Protein AF-A0A060ZCJ1-F1 (afdb_monomer)

Organism: Oncorhynchus mykiss (NCBI:txid8022)

Sequence (150 aa):
MNLTAADTVIFIDSDFNPQNDLQAAARCHRIGQTRAVKVIRLLGRDTVEEIVYSRASSKLSLTNTVIEEGRFSLLNHTHSAAAGLQLSEILKFGVDKLLSSEESSIQAVNMGLILGQSRDGEWLTDEAPTQTKDLPTEEEEEGESEGQSE

InterPro domains:
  IPR001650 Helicase, C-terminal domain-like [PF00271] (1-32)
  IPR027417 P-loop containing nucleoside triphosphate hydrolase [G3DSA:3.40.50.300] (1-142)
  IPR027417 P-loop containing nucleoside triphosphate hydrolase [SSF52540] (2-73)
  IPR031053 Chromodomain-helicase-DNA-binding protein 1-like [PTHR47157] (1-145)
  IPR049730 SNF2/RAD5-like, C-terminal helicase domain [cd18793] (2-43)

Mean predicted aligned error: 12.96 Å

Foldseek 3Di:
DADCVDQEAEAAAAALALVVVVVVQCSNVDPPRDAHHHYHYDDDPQALRVVSVVNNVVVVVVVVVCVVVVPCVVVVCVVVVVVPDDVVVSVPTSPVVVVPDDDDDPDPDDVCVVRPDDDPNGHDDPDDPPPPPDDDDDDDDDDDDDDDDD

Solvent-accessible surface area (backbone atoms only — not comparable to full-atom values): 9691 Å² total; per-residue (Å²): 128,81,41,42,89,48,39,71,44,78,37,74,71,73,56,75,51,45,64,59,55,53,58,56,49,43,26,28,63,37,97,83,40,87,65,78,68,47,80,46,72,56,72,56,82,69,36,54,52,51,57,36,42,53,50,12,51,51,52,48,52,49,53,49,51,29,64,76,68,67,46,62,75,61,59,70,51,46,69,53,61,74,68,66,64,58,68,68,60,56,66,52,45,34,45,71,55,60,75,68,54,83,74,94,75,86,70,94,69,70,58,53,80,74,77,47,60,66,57,97,92,41,74,63,70,94,64,76,81,78,75,78,76,77,77,81,76,84,77,83,79,88,77,90,78,83,89,82,93,133

pLDDT: mean 76.59, std 19.44, range [35.38, 96.5]

Radius of gyration: 24.35 Å; Cα contacts (8 Å, |Δi|>4): 112; chains: 1; bounding box: 82×50×54 Å

Structure (mmCIF, N/CA/C/O backbone):
data_AF-A0A060ZCJ1-F1
#
_entry.id   AF-A0A060ZCJ1-F1
#
loop_
_atom_site.group_PDB
_atom_site.id
_atom_site.type_symbol
_atom_site.label_atom_id
_atom_site.label_alt_id
_atom_site.label_comp_id
_atom_site.label_asym_id
_atom_site.label_entity_id
_atom_site.label_seq_id
_atom_site.pdbx_PDB_ins_code
_atom_site.Cartn_x
_atom_site.Cartn_y
_atom_site.Cartn_z
_atom_site.occupancy
_atom_site.B_iso_or_equiv
_atom_site.auth_seq_id
_atom_site.auth_comp_id
_atom_site.auth_asym_id
_atom_site.auth_atom_id
_atom_site.pdbx_PDB_model_num
ATOM 1 N N . MET A 1 1 ? 14.498 -11.288 -5.906 1.00 79.69 1 MET A N 1
ATOM 2 C CA . MET A 1 1 ? 13.541 -11.983 -6.794 1.00 79.69 1 MET A CA 1
ATOM 3 C C . MET A 1 1 ? 12.892 -10.947 -7.699 1.00 79.69 1 MET A C 1
ATOM 5 O O . MET A 1 1 ? 12.557 -9.887 -7.183 1.00 79.69 1 MET A O 1
ATOM 9 N N . ASN A 1 2 ? 12.755 -11.235 -8.997 1.00 89.19 2 ASN A N 1
ATOM 10 C CA . ASN A 1 2 ? 12.163 -10.338 -9.998 1.00 89.19 2 ASN A CA 1
ATOM 11 C C . ASN A 1 2 ? 10.830 -10.921 -10.472 1.00 89.19 2 ASN A C 1
ATOM 13 O O . ASN A 1 2 ? 10.776 -12.103 -10.800 1.00 89.19 2 ASN A O 1
ATOM 17 N N . LEU A 1 3 ? 9.785 -10.098 -10.500 1.00 92.94 3 LEU A N 1
ATOM 18 C CA . LEU A 1 3 ? 8.419 -10.474 -10.870 1.00 92.94 3 LEU A CA 1
ATOM 19 C C . LEU A 1 3 ? 7.888 -9.558 -11.987 1.00 92.94 3 LEU A C 1
ATOM 21 O O . LEU A 1 3 ? 6.722 -9.182 -11.993 1.00 92.94 3 LEU A O 1
ATOM 25 N N . THR A 1 4 ? 8.742 -9.196 -12.947 1.00 91.44 4 THR A N 1
ATOM 26 C CA . THR A 1 4 ? 8.419 -8.259 -14.043 1.00 91.44 4 THR A CA 1
ATOM 27 C C . THR A 1 4 ? 7.360 -8.784 -15.017 1.00 91.44 4 THR A C 1
ATOM 29 O O . THR A 1 4 ? 6.857 -8.027 -15.836 1.00 91.44 4 THR A O 1
ATOM 32 N N . ALA A 1 5 ? 6.972 -10.059 -14.929 1.00 91.38 5 ALA A N 1
ATOM 33 C CA . ALA A 1 5 ? 5.825 -10.579 -15.671 1.00 91.38 5 ALA A CA 1
ATOM 34 C C . ALA A 1 5 ? 4.487 -10.027 -15.145 1.00 91.38 5 ALA A C 1
ATOM 36 O O . ALA A 1 5 ? 3.536 -9.926 -15.914 1.00 91.38 5 ALA A O 1
ATOM 37 N N . ALA A 1 6 ? 4.404 -9.656 -13.862 1.00 92.38 6 ALA A N 1
ATOM 38 C CA . ALA A 1 6 ? 3.194 -9.130 -13.240 1.00 92.38 6 ALA A CA 1
ATOM 39 C C . ALA A 1 6 ? 3.164 -7.597 -13.284 1.00 92.38 6 ALA A C 1
ATOM 41 O O . ALA A 1 6 ? 4.138 -6.932 -12.942 1.00 92.38 6 ALA A O 1
ATOM 42 N N . ASP A 1 7 ? 2.017 -7.047 -13.659 1.00 92.25 7 ASP A N 1
ATOM 43 C CA . ASP A 1 7 ? 1.738 -5.614 -13.784 1.00 92.25 7 ASP A CA 1
ATOM 44 C C . ASP A 1 7 ? 0.776 -5.103 -12.700 1.00 92.25 7 ASP A C 1
ATOM 46 O O . ASP A 1 7 ? 0.507 -3.914 -12.619 1.00 92.25 7 ASP A O 1
ATOM 50 N N . THR A 1 8 ? 0.259 -5.976 -11.836 1.00 93.12 8 THR A N 1
ATOM 51 C CA . THR A 1 8 ? -0.625 -5.580 -10.732 1.00 93.12 8 THR A CA 1
ATOM 52 C C . THR A 1 8 ? -0.082 -6.100 -9.408 1.00 93.12 8 THR A C 1
ATOM 54 O O . THR A 1 8 ? 0.236 -7.282 -9.284 1.00 93.12 8 THR A O 1
ATOM 57 N N . VAL A 1 9 ? 0.016 -5.222 -8.412 1.00 95.31 9 VAL A N 1
ATOM 58 C CA . VAL A 1 9 ? 0.404 -5.550 -7.034 1.00 95.31 9 VAL A CA 1
ATOM 59 C C . VAL A 1 9 ? -0.774 -5.237 -6.124 1.00 95.31 9 VAL A C 1
ATOM 61 O O . VAL A 1 9 ? -1.301 -4.129 -6.174 1.00 95.31 9 VAL A O 1
ATOM 64 N N . ILE A 1 10 ? -1.183 -6.198 -5.295 1.00 96.25 10 ILE A N 1
ATOM 65 C CA . ILE A 1 10 ? -2.285 -6.030 -4.344 1.00 96.25 10 ILE A CA 1
ATOM 66 C C . ILE A 1 10 ? -1.740 -6.230 -2.931 1.00 96.25 10 ILE A C 1
ATOM 68 O O . ILE A 1 10 ? -1.333 -7.334 -2.576 1.00 96.25 10 ILE A O 1
ATOM 72 N N . PHE A 1 11 ? -1.738 -5.163 -2.137 1.00 96.50 11 PHE A N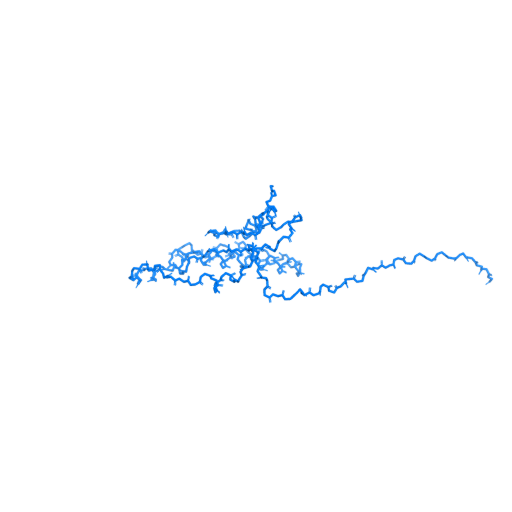 1
ATOM 73 C CA . PHE A 1 11 ? -1.492 -5.224 -0.699 1.00 96.50 11 PHE A CA 1
ATOM 74 C C . PHE A 1 11 ? -2.812 -5.495 0.015 1.00 96.50 11 PHE A C 1
ATOM 76 O O . PHE A 1 11 ? -3.769 -4.737 -0.154 1.00 96.50 11 PHE A O 1
ATOM 83 N N . ILE A 1 12 ? -2.865 -6.591 0.770 1.00 95.69 12 ILE A N 1
ATOM 84 C CA . ILE A 1 12 ? -4.051 -6.969 1.549 1.00 95.69 12 ILE A CA 1
ATOM 85 C C . ILE A 1 12 ? -4.023 -6.288 2.916 1.00 95.69 12 ILE A C 1
ATOM 87 O O . ILE A 1 12 ? -5.053 -5.821 3.381 1.00 95.69 12 ILE A O 1
ATOM 91 N N . ASP A 1 13 ? -2.846 -6.202 3.519 1.00 92.50 13 ASP A N 1
ATOM 92 C CA . ASP A 1 13 ? -2.572 -5.565 4.795 1.00 92.50 13 ASP A CA 1
ATOM 93 C C . ASP A 1 13 ? -1.545 -4.434 4.634 1.00 92.50 13 ASP A C 1
ATOM 95 O O . ASP A 1 13 ? -0.905 -4.267 3.591 1.00 92.50 13 ASP A O 1
ATOM 99 N N . SER A 1 14 ? -1.424 -3.595 5.663 1.00 88.81 14 SER A N 1
ATOM 100 C CA . SER A 1 14 ? -0.467 -2.485 5.680 1.00 88.81 14 SER A CA 1
ATOM 101 C C . SER A 1 14 ? 0.586 -2.682 6.759 1.00 88.81 14 SER A C 1
ATOM 103 O O . SER A 1 14 ? 0.251 -2.897 7.923 1.00 88.81 14 SER A O 1
ATOM 105 N N . ASP A 1 15 ? 1.858 -2.555 6.380 1.00 90.69 15 ASP A N 1
ATOM 106 C CA . ASP A 1 15 ? 2.983 -2.618 7.310 1.00 90.69 15 ASP A CA 1
ATOM 107 C C . ASP A 1 15 ? 3.200 -1.254 7.998 1.00 90.69 15 ASP A C 1
ATOM 109 O O . ASP A 1 15 ? 3.018 -0.182 7.414 1.00 90.69 15 ASP A O 1
ATOM 113 N N . PHE A 1 16 ? 3.636 -1.270 9.260 1.00 87.25 16 PHE A N 1
ATOM 114 C CA . PHE A 1 16 ? 4.053 -0.064 9.981 1.00 87.25 16 PHE A CA 1
ATOM 115 C C . PHE A 1 16 ? 5.312 0.587 9.393 1.00 87.25 16 PHE A C 1
ATOM 117 O O . PHE A 1 16 ? 5.581 1.765 9.680 1.00 87.25 16 PHE A O 1
ATOM 124 N N . ASN A 1 17 ? 6.116 -0.180 8.656 1.00 89.62 17 ASN A N 1
ATOM 125 C CA . ASN A 1 17 ? 7.276 0.281 7.918 1.00 89.62 17 ASN A CA 1
ATOM 126 C C . ASN A 1 17 ? 6.938 0.423 6.420 1.00 89.62 17 ASN A C 1
ATOM 128 O O . ASN A 1 17 ? 6.953 -0.578 5.700 1.00 89.62 17 ASN A O 1
ATOM 132 N N . PRO A 1 18 ? 6.733 1.650 5.903 1.00 92.31 18 PRO A N 1
ATOM 133 C CA . PRO A 1 18 ? 6.366 1.863 4.497 1.00 92.31 18 PRO A CA 1
ATOM 134 C C . PRO A 1 18 ? 7.427 1.354 3.508 1.00 92.31 18 PRO A C 1
ATOM 136 O O . PRO A 1 18 ? 7.115 1.046 2.358 1.00 92.31 18 PRO A O 1
ATOM 139 N N . GLN A 1 19 ? 8.686 1.233 3.944 1.00 92.94 19 GLN A N 1
ATOM 140 C CA . GLN A 1 19 ? 9.771 0.759 3.091 1.00 92.94 19 GLN A CA 1
ATOM 141 C C . GLN A 1 19 ? 9.617 -0.720 2.718 1.00 92.94 19 GLN A C 1
ATOM 143 O O . GLN A 1 19 ? 10.065 -1.118 1.642 1.00 92.94 19 GLN A O 1
ATOM 148 N N . ASN A 1 20 ? 8.975 -1.528 3.569 1.00 94.81 20 ASN A N 1
ATOM 149 C CA . ASN A 1 20 ? 8.703 -2.934 3.268 1.00 94.81 20 ASN A CA 1
ATOM 150 C C . ASN A 1 20 ? 7.766 -3.049 2.058 1.00 94.81 20 ASN A C 1
ATOM 152 O O . ASN A 1 20 ? 8.067 -3.776 1.108 1.00 94.81 20 ASN A O 1
ATOM 156 N N . ASP A 1 21 ? 6.703 -2.248 2.040 1.00 95.31 21 ASP A N 1
ATOM 157 C CA . ASP A 1 21 ? 5.734 -2.220 0.946 1.00 95.31 21 ASP A CA 1
ATOM 158 C C . ASP A 1 21 ? 6.354 -1.661 -0.341 1.00 95.31 21 ASP A C 1
ATOM 160 O O . ASP A 1 21 ? 6.176 -2.231 -1.419 1.00 95.31 21 ASP A O 1
ATOM 164 N N . LEU A 1 22 ? 7.170 -0.605 -0.246 1.00 93.81 22 LEU A N 1
ATOM 165 C CA . LEU A 1 22 ? 7.889 -0.066 -1.406 1.00 93.81 22 LEU A CA 1
ATOM 166 C C . LEU A 1 22 ? 8.840 -1.111 -2.017 1.00 93.81 22 LEU A C 1
ATOM 168 O O . LEU A 1 22 ? 8.896 -1.287 -3.235 1.00 93.81 22 LEU A O 1
ATOM 172 N N . GLN A 1 23 ? 9.555 -1.855 -1.170 1.00 94.56 23 GLN A N 1
ATOM 173 C CA . GLN A 1 23 ? 10.447 -2.939 -1.588 1.00 94.56 23 GLN A CA 1
ATOM 174 C C . GLN A 1 23 ? 9.702 -4.119 -2.217 1.00 94.56 23 GLN A C 1
ATOM 176 O O . GLN A 1 23 ? 10.248 -4.774 -3.115 1.00 94.56 23 GLN A O 1
ATOM 181 N N . ALA A 1 24 ? 8.485 -4.404 -1.751 1.00 94.50 24 ALA A N 1
ATOM 182 C CA . ALA A 1 24 ? 7.616 -5.426 -2.315 1.00 94.50 24 ALA A CA 1
ATOM 183 C C . ALA A 1 24 ? 7.091 -5.008 -3.699 1.00 94.50 24 ALA A C 1
ATOM 185 O O . ALA A 1 24 ? 7.229 -5.771 -4.657 1.00 94.50 24 ALA A O 1
ATOM 186 N N . ALA A 1 25 ? 6.600 -3.774 -3.848 1.00 95.00 25 ALA A N 1
ATOM 187 C CA . ALA A 1 25 ? 6.152 -3.243 -5.138 1.00 95.00 25 ALA A CA 1
ATOM 188 C C . ALA A 1 25 ? 7.293 -3.199 -6.173 1.00 95.00 25 ALA A C 1
ATOM 190 O O . ALA A 1 25 ? 7.103 -3.574 -7.333 1.00 95.00 25 ALA A O 1
ATOM 191 N N . ALA A 1 26 ? 8.513 -2.860 -5.741 1.00 94.88 26 ALA A N 1
ATOM 192 C CA . ALA A 1 26 ? 9.716 -2.842 -6.578 1.00 94.88 26 ALA A CA 1
ATOM 193 C C . ALA A 1 26 ? 10.156 -4.226 -7.103 1.00 94.88 26 ALA A C 1
ATOM 195 O O . ALA A 1 26 ? 11.117 -4.325 -7.868 1.00 94.88 26 ALA A O 1
ATOM 196 N N . ARG A 1 27 ? 9.496 -5.325 -6.705 1.00 95.25 27 ARG A N 1
ATOM 197 C CA . ARG A 1 27 ? 9.705 -6.646 -7.328 1.00 95.25 27 ARG A CA 1
ATOM 198 C C . ARG A 1 27 ? 9.056 -6.731 -8.706 1.00 95.25 27 ARG A C 1
ATOM 200 O O . ARG A 1 27 ? 9.613 -7.406 -9.572 1.00 95.25 27 ARG A O 1
ATOM 207 N N . CYS A 1 28 ? 7.936 -6.035 -8.895 1.00 94.50 28 CYS A N 1
ATOM 208 C CA . CYS A 1 28 ? 7.216 -5.926 -10.164 1.00 94.50 28 CYS A CA 1
ATOM 209 C C . CYS A 1 28 ? 7.578 -4.624 -10.896 1.00 94.50 28 CYS A C 1
ATOM 211 O O . CYS A 1 28 ? 7.867 -4.650 -12.089 1.00 94.50 28 CYS A O 1
ATOM 213 N N . HIS A 1 29 ? 7.633 -3.499 -10.173 1.00 93.56 29 HIS A N 1
ATOM 214 C CA . HIS A 1 29 ? 8.057 -2.193 -10.686 1.00 93.56 29 HIS A CA 1
ATOM 215 C C . HIS A 1 29 ? 9.588 -2.095 -10.703 1.00 93.56 29 HIS A C 1
ATOM 217 O O . HIS A 1 29 ? 10.218 -1.488 -9.832 1.00 93.56 29 HIS A O 1
ATOM 223 N N . ARG A 1 30 ? 10.205 -2.769 -11.674 1.00 93.31 30 ARG A N 1
ATOM 224 C CA . ARG A 1 30 ? 11.660 -2.837 -11.833 1.00 93.31 30 ARG A CA 1
ATOM 225 C C . ARG A 1 30 ? 12.053 -2.735 -13.301 1.00 93.31 30 ARG A C 1
ATOM 227 O O 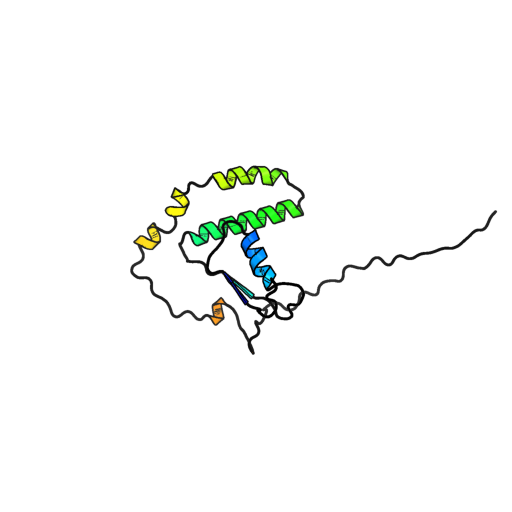. ARG A 1 30 ? 11.263 -3.075 -14.176 1.00 93.31 30 ARG A O 1
ATOM 234 N N . ILE A 1 31 ? 13.303 -2.340 -13.554 1.00 92.44 31 ILE A N 1
ATOM 235 C CA . ILE A 1 31 ? 13.938 -2.413 -14.878 1.00 92.44 31 ILE A CA 1
ATOM 236 C C . ILE A 1 31 ? 13.687 -3.802 -15.486 1.00 92.44 31 ILE A C 1
ATOM 238 O O . ILE A 1 31 ? 13.985 -4.820 -14.856 1.00 92.44 31 ILE A O 1
ATOM 242 N N . GLY A 1 32 ? 13.123 -3.819 -16.695 1.00 91.12 32 GLY A N 1
ATOM 243 C CA . GLY A 1 32 ? 12.668 -5.028 -17.389 1.00 91.12 32 GLY A CA 1
AT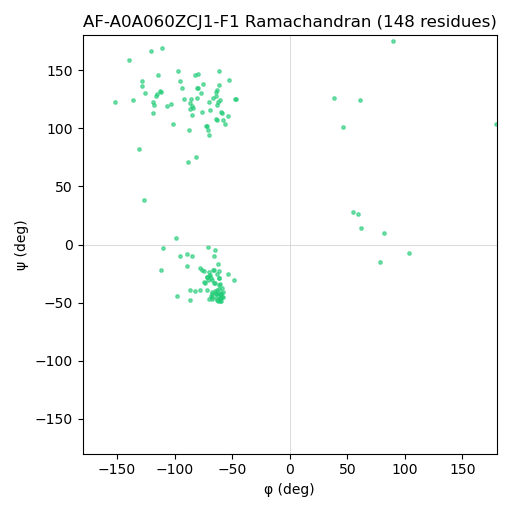OM 244 C C . GLY A 1 32 ? 11.150 -5.242 -17.370 1.00 91.12 32 GLY A C 1
ATOM 245 O O . GLY A 1 32 ? 10.673 -6.148 -18.045 1.00 91.12 32 GLY A O 1
ATOM 246 N N . GLN A 1 33 ? 10.389 -4.429 -16.634 1.00 92.00 33 GLN A N 1
ATOM 247 C CA . GLN A 1 33 ? 8.937 -4.320 -16.786 1.00 92.00 33 GLN A CA 1
ATOM 248 C C . GLN A 1 33 ? 8.597 -3.399 -17.966 1.00 92.00 33 GLN A C 1
ATOM 250 O O . GLN A 1 33 ? 9.175 -2.323 -18.095 1.00 92.00 33 GLN A O 1
ATOM 255 N N . THR A 1 34 ? 7.653 -3.817 -18.807 1.00 90.69 34 THR A N 1
ATOM 256 C CA . THR A 1 34 ? 7.204 -3.081 -20.001 1.00 90.69 34 THR A CA 1
ATOM 257 C C . THR A 1 34 ? 5.779 -2.544 -19.882 1.00 90.69 34 THR A C 1
ATOM 259 O O . THR A 1 34 ? 5.435 -1.595 -20.580 1.00 90.69 34 THR A O 1
ATOM 262 N N . ARG A 1 35 ? 4.951 -3.125 -19.003 1.00 90.25 35 ARG A N 1
ATOM 263 C CA . ARG A 1 35 ? 3.560 -2.715 -18.761 1.00 90.25 35 ARG A CA 1
ATOM 264 C C . ARG A 1 35 ? 3.470 -1.791 -17.547 1.00 90.25 35 ARG A C 1
ATOM 266 O O . ARG A 1 35 ? 4.248 -1.922 -16.601 1.00 90.25 35 ARG A O 1
ATOM 273 N N . ALA A 1 36 ? 2.508 -0.869 -17.558 1.00 89.56 36 ALA A N 1
ATOM 274 C CA . ALA A 1 36 ? 2.262 0.022 -16.427 1.00 89.56 36 ALA A CA 1
ATOM 275 C C . ALA A 1 36 ? 1.893 -0.792 -15.176 1.00 89.56 36 ALA A C 1
ATOM 277 O O . ALA A 1 36 ? 0.954 -1.586 -15.206 1.00 89.56 36 ALA A O 1
ATOM 278 N N . VAL A 1 37 ? 2.629 -0.595 -14.077 1.00 92.19 37 VAL A N 1
ATOM 279 C CA . VAL A 1 37 ? 2.382 -1.337 -12.834 1.00 92.19 37 VAL A CA 1
ATOM 280 C C . VAL A 1 37 ? 1.327 -0.625 -11.998 1.00 92.19 37 VAL A C 1
ATOM 282 O O . VAL A 1 37 ? 1.568 0.478 -11.508 1.00 92.19 37 VAL A O 1
ATOM 285 N N . LYS A 1 38 ? 0.179 -1.267 -11.776 1.00 92.56 38 LYS A N 1
ATOM 286 C CA . LYS A 1 38 ? -0.857 -0.777 -10.865 1.00 92.56 38 LYS A CA 1
ATOM 287 C C . LYS A 1 38 ? -0.662 -1.357 -9.467 1.00 92.56 38 LYS A C 1
ATOM 289 O O . LYS A 1 38 ? -0.622 -2.571 -9.283 1.00 92.56 38 LYS A O 1
ATOM 294 N N . VAL A 1 39 ? -0.575 -0.482 -8.469 1.00 93.81 39 VAL A N 1
ATOM 295 C CA . VAL A 1 39 ? -0.490 -0.866 -7.056 1.00 93.81 39 VAL A CA 1
ATOM 296 C C . VAL A 1 39 ? -1.826 -0.564 -6.385 1.00 93.81 39 VAL A C 1
ATOM 298 O O . VAL A 1 39 ? -2.260 0.584 -6.348 1.00 93.81 39 VAL A O 1
ATOM 301 N N . ILE A 1 40 ? -2.480 -1.598 -5.865 1.00 94.38 40 ILE A N 1
ATOM 302 C CA . ILE A 1 40 ? -3.758 -1.521 -5.155 1.00 94.38 40 ILE A CA 1
ATOM 303 C C . ILE A 1 40 ? -3.497 -1.890 -3.700 1.00 94.38 40 ILE A C 1
ATOM 305 O O . ILE A 1 40 ? -2.864 -2.905 -3.417 1.00 94.38 40 ILE A O 1
ATOM 309 N N . ARG A 1 41 ? -4.002 -1.086 -2.770 1.00 94.69 41 ARG A N 1
ATOM 310 C CA . ARG A 1 41 ? -3.976 -1.396 -1.343 1.00 94.69 41 ARG A CA 1
ATOM 311 C C . ARG A 1 41 ? -5.398 -1.489 -0.830 1.00 94.69 41 ARG A C 1
ATOM 313 O O . ARG A 1 41 ? -6.163 -0.537 -0.967 1.00 94.69 41 ARG A O 1
ATOM 320 N N . LEU A 1 42 ? -5.738 -2.637 -0.264 1.00 94.06 42 LEU A N 1
ATOM 321 C CA . LEU A 1 42 ? -7.006 -2.831 0.415 1.00 94.06 42 LEU A CA 1
ATOM 322 C C . LEU A 1 42 ? -6.895 -2.226 1.817 1.00 94.06 42 LEU A C 1
ATOM 324 O O . LEU A 1 42 ? -5.879 -2.386 2.488 1.00 94.06 42 LEU A O 1
ATOM 328 N N . LEU A 1 43 ? -7.918 -1.473 2.215 1.00 92.19 43 LEU A N 1
ATOM 329 C CA . LEU A 1 43 ? -8.018 -0.871 3.539 1.00 92.19 43 LEU A CA 1
ATOM 330 C C . LEU A 1 43 ? -9.438 -1.065 4.060 1.00 92.19 43 LEU A C 1
ATOM 332 O O . LEU A 1 43 ? -10.411 -0.666 3.412 1.00 92.19 43 LEU A O 1
ATOM 336 N N . GLY A 1 44 ? -9.549 -1.671 5.236 1.00 89.38 44 GLY A N 1
ATOM 337 C CA . GLY A 1 44 ? -10.787 -1.792 5.981 1.00 89.38 44 GLY A CA 1
ATOM 338 C C . GLY A 1 44 ? -11.216 -0.433 6.513 1.00 89.38 44 GLY A C 1
ATOM 339 O O . GLY A 1 44 ? -10.541 0.150 7.366 1.00 89.38 44 GLY A O 1
ATOM 340 N N . ARG A 1 45 ? -12.361 0.057 6.033 1.00 86.38 45 ARG A N 1
ATOM 341 C CA . ARG A 1 45 ? -12.930 1.320 6.506 1.00 86.38 45 ARG A CA 1
ATOM 342 C C . ARG A 1 45 ? -13.244 1.242 7.997 1.00 86.38 45 ARG A C 1
ATOM 344 O O . ARG A 1 45 ? -13.814 0.249 8.441 1.00 86.38 45 ARG A O 1
ATOM 351 N N . ASP A 1 46 ? -12.927 2.305 8.731 1.00 87.12 46 ASP A N 1
ATOM 352 C CA . ASP A 1 46 ? -13.184 2.421 10.170 1.00 87.12 46 ASP A CA 1
ATOM 353 C C . ASP A 1 46 ? -12.498 1.320 11.000 1.00 87.12 46 ASP A C 1
ATOM 355 O O . ASP A 1 46 ? -12.956 0.966 12.085 1.00 87.12 46 ASP A O 1
ATOM 359 N N . THR A 1 47 ? -11.396 0.762 10.494 1.00 88.75 47 THR A N 1
ATOM 360 C CA . THR A 1 47 ? -10.588 -0.230 11.208 1.00 88.75 47 THR A CA 1
ATOM 361 C C . THR A 1 47 ? -9.232 0.340 11.603 1.00 88.75 47 THR A C 1
ATOM 363 O O . THR A 1 47 ? -8.793 1.387 11.124 1.00 88.75 47 THR A O 1
ATOM 366 N N . VAL A 1 48 ? -8.515 -0.401 12.447 1.00 89.81 48 VAL A N 1
ATOM 367 C CA . VAL A 1 48 ? -7.132 -0.086 12.822 1.00 89.81 48 VAL A CA 1
ATOM 368 C C . VAL A 1 48 ? -6.198 0.098 11.615 1.00 89.81 48 VAL A C 1
ATOM 370 O O . VAL A 1 48 ? -5.211 0.830 11.716 1.00 89.81 48 VAL A O 1
ATOM 373 N N . GLU A 1 49 ? -6.509 -0.506 10.465 1.00 90.75 49 GLU A N 1
ATOM 374 C CA . GLU A 1 49 ? -5.695 -0.422 9.249 1.00 90.75 49 GLU A CA 1
ATOM 375 C C . GLU A 1 49 ? -5.538 1.017 8.744 1.00 90.75 49 GLU A C 1
ATOM 377 O O . GLU A 1 49 ? -4.457 1.381 8.282 1.00 90.75 49 GLU A O 1
ATOM 382 N N . GLU A 1 50 ? -6.552 1.874 8.907 1.00 90.31 50 GLU A N 1
ATOM 383 C CA . GLU A 1 50 ? -6.474 3.291 8.522 1.00 90.31 50 GLU A CA 1
ATOM 384 C C . GLU A 1 50 ? -5.414 4.043 9.339 1.00 90.31 50 GLU A C 1
ATOM 386 O O . GLU A 1 50 ? -4.657 4.857 8.800 1.00 90.31 50 GLU A O 1
ATOM 391 N N . ILE A 1 51 ? -5.307 3.737 10.639 1.00 89.06 51 ILE A N 1
ATOM 392 C CA . ILE A 1 51 ? -4.288 4.326 11.516 1.00 89.06 51 ILE A CA 1
ATOM 393 C C . ILE A 1 51 ? -2.902 3.848 11.102 1.00 89.06 51 ILE A C 1
ATOM 395 O O . ILE A 1 51 ? -1.973 4.657 11.011 1.00 89.06 51 ILE A O 1
ATOM 399 N N . VAL A 1 52 ? -2.746 2.542 10.877 1.00 90.00 52 VAL A N 1
ATOM 400 C CA . VAL A 1 52 ? -1.462 1.959 10.470 1.00 90.00 52 VAL A CA 1
ATOM 401 C C . VAL A 1 52 ? -1.003 2.585 9.156 1.00 90.00 52 VAL A C 1
ATOM 403 O O . VAL A 1 52 ? 0.118 3.095 9.081 1.00 90.00 52 VAL A O 1
ATOM 406 N N . TYR A 1 53 ? -1.895 2.650 8.169 1.00 92.56 53 TYR A N 1
ATOM 407 C CA . TYR A 1 53 ? -1.637 3.260 6.871 1.00 92.56 53 TYR A CA 1
ATOM 408 C C . TYR A 1 53 ? -1.276 4.748 6.978 1.00 92.56 53 TYR A C 1
ATOM 410 O O . TYR A 1 53 ? -0.249 5.172 6.447 1.00 92.56 53 TYR A O 1
ATOM 418 N N . SER A 1 54 ? -2.054 5.542 7.720 1.00 90.25 54 SER A N 1
ATOM 419 C CA . SER A 1 54 ? -1.797 6.977 7.919 1.00 90.25 54 SER A CA 1
ATOM 420 C C . SER A 1 54 ? -0.420 7.241 8.538 1.00 90.25 54 SER A C 1
ATOM 422 O O . SER A 1 54 ? 0.326 8.128 8.103 1.00 90.25 54 SER A O 1
ATOM 424 N N . ARG A 1 55 ? -0.015 6.416 9.511 1.00 88.12 55 ARG A N 1
ATOM 425 C CA . ARG A 1 55 ? 1.319 6.505 10.116 1.00 88.12 55 ARG A CA 1
ATOM 426 C C . ARG A 1 55 ? 2.418 6.098 9.150 1.00 88.12 55 ARG A C 1
ATOM 428 O O . ARG A 1 55 ? 3.435 6.783 9.093 1.00 88.12 55 ARG A O 1
ATOM 435 N N . ALA A 1 56 ? 2.241 5.002 8.416 1.00 90.88 56 ALA A N 1
ATOM 436 C CA . ALA A 1 56 ? 3.208 4.572 7.412 1.00 90.88 56 ALA A CA 1
ATOM 437 C C . ALA A 1 56 ? 3.401 5.660 6.340 1.00 90.88 56 ALA A C 1
ATOM 439 O O . ALA A 1 56 ? 4.536 6.014 6.026 1.00 90.88 56 ALA A O 1
ATOM 440 N N . SER A 1 57 ? 2.313 6.283 5.879 1.00 91.50 57 SER A N 1
ATOM 441 C CA . SER A 1 57 ? 2.348 7.409 4.939 1.00 91.50 57 SER A CA 1
ATOM 442 C C . SER A 1 57 ? 3.053 8.635 5.524 1.00 91.50 57 SER A C 1
ATOM 444 O O . SER A 1 57 ? 3.872 9.256 4.851 1.00 91.50 57 SER A O 1
ATOM 446 N N . SER A 1 58 ? 2.794 8.966 6.792 1.00 90.06 58 SER A N 1
ATOM 447 C CA . SER A 1 58 ? 3.457 10.085 7.477 1.00 90.06 58 SER A CA 1
ATOM 448 C C . SER A 1 58 ? 4.962 9.852 7.626 1.00 90.06 58 SER A C 1
ATOM 450 O O . SER A 1 58 ? 5.756 10.758 7.382 1.00 90.06 58 SER A O 1
ATOM 452 N N . LYS A 1 59 ? 5.370 8.623 7.979 1.00 88.81 59 LYS A N 1
ATOM 453 C CA . LYS A 1 59 ? 6.785 8.229 8.037 1.00 88.81 59 LYS A CA 1
ATOM 454 C C . LYS A 1 59 ? 7.447 8.367 6.671 1.00 88.81 59 LYS A C 1
ATOM 456 O O . LYS A 1 59 ? 8.522 8.947 6.594 1.00 88.81 59 LYS A O 1
ATOM 461 N N . LEU A 1 60 ? 6.796 7.885 5.611 1.00 90.06 60 LEU A N 1
ATOM 462 C CA . LEU A 1 60 ? 7.325 7.971 4.250 1.00 90.06 60 LEU A CA 1
ATOM 463 C C . LEU A 1 60 ? 7.483 9.426 3.793 1.00 90.06 60 LEU A C 1
ATOM 465 O O . LEU A 1 60 ? 8.547 9.798 3.310 1.00 90.06 60 LEU A O 1
ATOM 469 N N . SER A 1 61 ? 6.456 10.257 3.998 1.00 90.00 61 SER A N 1
ATOM 470 C CA . SER A 1 61 ? 6.504 11.681 3.650 1.00 90.00 61 SER A CA 1
ATOM 471 C C . SER A 1 61 ? 7.637 12.394 4.378 1.00 90.00 61 SER A C 1
ATOM 473 O O . SER A 1 61 ? 8.383 13.140 3.755 1.00 90.00 61 SER A O 1
ATOM 475 N N . LEU A 1 62 ? 7.795 12.145 5.680 1.00 87.94 62 LEU A N 1
ATOM 476 C CA . LEU A 1 62 ? 8.874 12.738 6.461 1.00 87.94 62 LEU A CA 1
ATOM 477 C C . LEU A 1 62 ? 10.244 12.267 5.972 1.00 87.94 62 LEU A C 1
ATOM 479 O O . LEU A 1 62 ? 11.152 13.084 5.855 1.00 87.94 62 LEU A O 1
ATOM 483 N N . THR A 1 63 ? 10.408 10.975 5.669 1.00 87.31 63 THR A N 1
ATOM 484 C CA . THR A 1 63 ? 11.652 10.452 5.090 1.00 87.31 63 THR A CA 1
ATOM 485 C C . THR A 1 63 ? 11.988 11.156 3.777 1.00 87.31 63 THR A C 1
ATOM 487 O O . THR A 1 63 ? 13.128 11.585 3.618 1.00 87.31 63 THR A O 1
ATOM 490 N N . ASN A 1 64 ? 11.012 11.350 2.887 1.00 88.00 64 ASN A N 1
ATOM 491 C CA . ASN A 1 64 ? 11.219 12.075 1.632 1.00 88.00 64 ASN A CA 1
ATOM 492 C C . ASN A 1 64 ? 11.630 13.533 1.886 1.00 88.00 64 ASN A C 1
ATOM 494 O O . ASN A 1 64 ? 12.660 13.962 1.377 1.00 88.00 64 ASN A O 1
ATOM 498 N N . THR A 1 65 ? 10.917 14.260 2.755 1.00 87.06 65 THR A N 1
ATOM 499 C CA . THR A 1 65 ? 11.265 15.648 3.112 1.00 87.06 65 THR A CA 1
ATOM 500 C C . THR A 1 65 ? 12.663 15.758 3.722 1.00 87.06 65 THR A C 1
ATOM 502 O O . THR A 1 65 ? 13.416 16.669 3.394 1.00 87.06 65 THR A O 1
ATOM 505 N N . VAL A 1 66 ? 13.051 14.828 4.599 1.00 87.06 66 VAL A N 1
ATOM 506 C CA . VAL A 1 66 ? 14.391 14.829 5.204 1.00 87.06 66 VAL A CA 1
ATOM 507 C C . VAL A 1 66 ? 15.481 14.601 4.159 1.00 87.06 66 VAL A C 1
ATOM 509 O O . VAL A 1 66 ? 16.531 15.238 4.244 1.00 87.06 66 VAL A O 1
ATOM 512 N N . ILE A 1 67 ? 15.247 13.701 3.200 1.00 86.44 67 ILE A N 1
ATOM 513 C CA . ILE A 1 67 ? 16.193 13.412 2.116 1.00 86.44 67 ILE A CA 1
ATOM 514 C C . ILE A 1 67 ? 16.325 14.624 1.186 1.00 86.44 67 ILE A C 1
ATOM 516 O O . ILE A 1 67 ? 17.444 15.005 0.858 1.00 86.44 67 ILE A O 1
ATOM 520 N N . GLU A 1 68 ? 15.209 15.247 0.804 1.00 85.88 68 GLU A N 1
ATOM 521 C CA . GLU A 1 68 ? 15.182 16.411 -0.090 1.00 85.88 68 GLU A CA 1
ATOM 522 C C . GLU A 1 68 ? 15.808 17.660 0.550 1.00 85.88 68 GLU A C 1
ATOM 524 O O . GLU A 1 68 ? 16.584 18.363 -0.092 1.00 85.88 68 GLU A O 1
ATOM 529 N N . GLU A 1 69 ? 15.514 17.934 1.825 1.00 81.19 69 GLU A N 1
ATOM 530 C CA . GLU A 1 69 ? 16.000 19.135 2.519 1.00 81.19 69 GLU A CA 1
ATOM 531 C C . GLU A 1 69 ? 17.365 18.943 3.207 1.00 81.19 69 GLU A C 1
ATOM 533 O O . GLU A 1 69 ? 17.920 19.897 3.758 1.00 81.19 69 GLU A O 1
ATOM 538 N N . GLY A 1 70 ? 17.897 17.715 3.258 1.00 74.81 70 GLY A N 1
ATOM 539 C CA . GLY A 1 70 ? 19.129 17.381 3.989 1.00 74.81 70 GLY A CA 1
ATOM 540 C C . GLY A 1 70 ? 19.043 17.613 5.508 1.00 74.81 70 GLY A C 1
ATOM 541 O O . GLY A 1 70 ? 20.060 17.642 6.207 1.00 74.81 70 GLY A O 1
ATOM 542 N N . ARG A 1 71 ? 17.833 17.804 6.054 1.00 70.75 71 ARG A N 1
ATOM 543 C CA . ARG A 1 71 ? 17.586 18.131 7.469 1.00 70.75 71 ARG A CA 1
ATOM 544 C C . ARG A 1 71 ? 17.452 16.873 8.325 1.00 70.75 71 ARG A C 1
ATOM 546 O O . ARG A 1 71 ? 16.388 16.561 8.858 1.00 70.75 71 ARG A O 1
ATOM 553 N N . PHE A 1 72 ? 18.567 16.173 8.529 1.00 70.56 72 PHE A N 1
ATOM 554 C CA . PHE A 1 72 ? 18.621 14.947 9.342 1.00 70.56 72 PHE A CA 1
ATOM 555 C C . PHE A 1 72 ? 18.253 15.149 10.824 1.00 70.56 72 PHE A C 1
ATOM 557 O O . PHE A 1 72 ? 17.930 14.183 11.511 1.00 70.56 72 PHE A O 1
ATOM 564 N N . SER A 1 73 ? 18.246 16.387 11.334 1.00 66.94 73 SER A N 1
ATOM 565 C CA . SER A 1 73 ? 17.853 16.681 12.722 1.00 66.94 73 SER A CA 1
ATOM 566 C C . SER A 1 73 ? 16.392 16.326 13.028 1.00 66.94 73 SER A C 1
ATOM 568 O O . SER A 1 73 ? 16.071 16.006 14.173 1.00 66.94 73 SER A O 1
ATOM 570 N N . LEU A 1 74 ? 15.518 16.307 12.015 1.00 65.00 74 LEU A N 1
ATOM 571 C CA . LEU A 1 74 ? 14.111 15.921 12.155 1.00 65.00 74 LEU A CA 1
ATOM 572 C C . LEU A 1 74 ? 13.935 14.416 12.423 1.00 65.00 74 LEU A C 1
ATOM 574 O O . LEU A 1 74 ? 12.957 14.023 13.060 1.00 65.00 74 LEU A O 1
ATOM 578 N N . LEU A 1 75 ? 14.901 13.569 12.033 1.00 62.81 75 LEU A N 1
ATOM 579 C CA . LEU A 1 75 ? 14.859 12.123 12.298 1.00 62.81 75 LEU A CA 1
ATOM 580 C C . LEU A 1 75 ? 14.928 11.809 13.795 1.00 62.81 75 LEU A C 1
ATOM 582 O O . LEU A 1 75 ? 14.258 10.883 14.250 1.00 62.81 75 LEU A O 1
ATOM 586 N N . ASN A 1 76 ? 15.642 12.611 14.588 1.00 59.25 76 ASN A N 1
ATOM 587 C CA . ASN A 1 76 ? 15.732 12.404 16.038 1.00 59.25 76 ASN A CA 1
ATOM 588 C C . ASN A 1 76 ? 14.387 12.632 16.750 1.00 59.25 76 ASN A C 1
ATOM 590 O O . ASN A 1 76 ? 14.156 12.081 17.824 1.00 59.25 76 ASN A O 1
ATOM 594 N N . HIS A 1 77 ? 13.464 13.382 16.139 1.00 56.66 77 HIS A N 1
ATOM 595 C CA . HIS A 1 77 ? 12.114 13.583 16.668 1.00 56.66 77 HIS A CA 1
ATOM 596 C C . HIS A 1 77 ? 11.191 12.375 16.407 1.00 56.66 77 HIS A C 1
ATOM 598 O O . HIS A 1 77 ? 10.198 12.175 17.110 1.00 56.66 77 HIS A O 1
ATOM 604 N N . THR A 1 78 ? 11.531 11.519 15.435 1.00 55.19 78 THR A N 1
ATOM 605 C CA . THR A 1 78 ? 10.688 10.389 15.005 1.00 55.19 78 THR A CA 1
ATOM 606 C C . THR A 1 78 ? 10.673 9.233 16.003 1.00 55.19 78 THR A C 1
ATOM 608 O O . THR A 1 78 ? 9.627 8.614 16.195 1.00 55.19 78 THR A O 1
ATOM 611 N N . HIS A 1 79 ? 11.778 8.991 16.719 1.00 54.56 79 HIS A N 1
ATOM 612 C CA . HIS A 1 79 ? 11.808 8.017 17.815 1.00 54.56 79 HIS A CA 1
ATOM 613 C C . HIS A 1 79 ? 10.846 8.392 18.953 1.00 54.56 79 HIS A C 1
ATOM 615 O O . HIS A 1 79 ? 10.298 7.507 19.605 1.00 54.56 79 HIS A O 1
ATOM 621 N N . SER A 1 80 ? 10.589 9.690 19.147 1.00 50.19 80 SER A N 1
ATOM 622 C CA . SER A 1 80 ? 9.649 10.192 20.154 1.00 50.19 80 SER A CA 1
ATOM 623 C C . SER A 1 80 ? 8.194 10.153 19.658 1.00 50.19 80 SER A C 1
ATOM 625 O O . SER A 1 80 ? 7.300 9.726 20.383 1.00 50.19 80 SER A O 1
ATOM 627 N N . ALA A 1 81 ? 7.944 10.494 18.387 1.00 51.59 81 ALA A N 1
ATOM 628 C CA . ALA A 1 81 ? 6.602 10.447 17.789 1.00 51.59 81 ALA A CA 1
ATOM 629 C C . ALA A 1 81 ? 6.079 9.011 17.561 1.00 51.59 81 ALA A C 1
ATOM 631 O O . ALA A 1 81 ? 4.880 8.763 17.676 1.00 51.59 81 ALA A O 1
ATOM 632 N N . ALA A 1 82 ? 6.964 8.040 17.301 1.00 52.56 82 ALA A N 1
ATOM 633 C CA . ALA A 1 82 ? 6.608 6.619 17.274 1.00 52.56 82 ALA A CA 1
ATOM 634 C C . ALA A 1 82 ? 6.270 6.065 18.672 1.00 52.56 82 ALA A C 1
ATOM 636 O O . ALA A 1 82 ? 5.498 5.113 18.777 1.00 52.5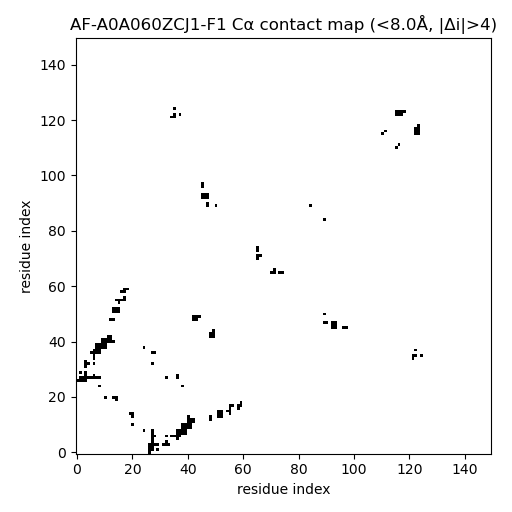6 82 ALA A O 1
ATOM 637 N N . ALA A 1 83 ? 6.811 6.674 19.733 1.00 53.56 83 ALA A N 1
ATOM 638 C CA . ALA A 1 83 ? 6.550 6.308 21.124 1.00 53.56 83 ALA A CA 1
ATOM 639 C C . ALA A 1 83 ? 5.280 6.964 21.709 1.00 53.56 83 ALA A C 1
ATOM 641 O O . ALA A 1 83 ? 4.860 6.609 22.808 1.00 53.56 83 ALA A O 1
ATOM 642 N N . GLY A 1 84 ? 4.671 7.918 20.997 1.00 57.47 84 GLY A N 1
ATOM 643 C CA . GLY A 1 84 ? 3.714 8.867 21.572 1.00 57.47 84 GLY A CA 1
ATOM 644 C C . GLY A 1 84 ? 2.225 8.569 21.396 1.00 57.47 84 GLY A C 1
ATOM 645 O O . GLY A 1 84 ? 1.425 9.418 21.767 1.00 57.47 84 GLY A O 1
ATOM 646 N N . LEU A 1 85 ? 1.825 7.421 20.843 1.00 58.94 85 LEU A N 1
ATOM 647 C CA . LEU A 1 85 ? 0.408 7.038 20.803 1.00 58.94 85 LEU A CA 1
ATOM 648 C C . LEU A 1 85 ? 0.216 5.755 21.586 1.00 58.94 85 LEU A C 1
ATOM 650 O O . LEU A 1 85 ? 0.820 4.723 21.273 1.00 58.94 85 LEU A O 1
ATOM 654 N N . GLN A 1 86 ? -0.616 5.836 22.621 1.00 68.81 86 GLN A N 1
ATOM 655 C CA . GLN A 1 86 ? -0.880 4.684 23.456 1.00 68.81 86 GLN A CA 1
ATOM 656 C C . GLN A 1 86 ? -1.577 3.633 22.598 1.00 68.81 86 GLN A C 1
ATOM 658 O O . GLN A 1 86 ? -2.541 3.927 21.895 1.00 68.81 86 GLN A O 1
ATOM 663 N N . LEU A 1 87 ? -1.101 2.389 22.655 1.00 76.25 87 LEU A N 1
ATOM 664 C CA . LEU A 1 87 ? -1.724 1.253 21.968 1.00 76.25 87 LEU A CA 1
ATOM 665 C C . LEU A 1 87 ? -3.244 1.201 22.219 1.00 76.25 87 LEU A C 1
ATOM 667 O O . LEU A 1 87 ? -4.01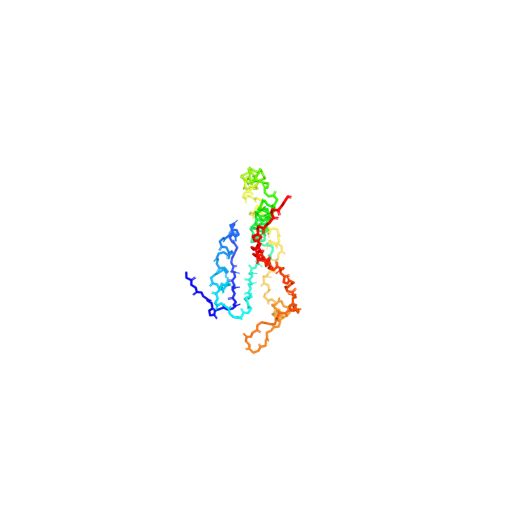2 0.807 21.351 1.00 76.25 87 LEU A O 1
ATOM 671 N N . SER A 1 88 ? -3.680 1.682 23.383 1.00 79.50 88 SER A N 1
ATOM 672 C CA . SER A 1 88 ? -5.083 1.837 23.752 1.00 79.50 88 SER A CA 1
ATOM 673 C C . SER A 1 88 ? -5.889 2.748 22.817 1.00 79.50 88 SER A C 1
ATOM 675 O O . SER A 1 88 ? -7.044 2.441 22.556 1.00 79.50 88 SER A O 1
ATOM 677 N N . GLU A 1 89 ? -5.328 3.837 22.293 1.00 80.06 89 GLU A N 1
ATOM 678 C CA . GLU A 1 89 ? -6.018 4.744 21.362 1.00 80.06 89 GLU A CA 1
ATOM 679 C C . GLU A 1 89 ? -6.195 4.098 19.989 1.00 80.06 89 GLU A C 1
ATOM 681 O O . GLU A 1 89 ? -7.257 4.203 19.384 1.00 80.06 89 GLU A O 1
ATOM 686 N N . ILE A 1 90 ? -5.174 3.363 19.541 1.00 82.12 90 ILE A N 1
ATOM 687 C CA . ILE A 1 90 ? -5.215 2.586 18.299 1.00 82.12 90 ILE A CA 1
ATOM 688 C C . ILE A 1 90 ? -6.319 1.530 18.378 1.00 82.12 90 ILE A C 1
ATOM 690 O O . ILE A 1 90 ? -7.099 1.381 17.447 1.00 82.12 90 ILE A O 1
ATOM 694 N N . LEU A 1 91 ? -6.393 0.818 19.504 1.00 82.19 91 LEU A N 1
ATOM 695 C CA . LEU A 1 91 ? -7.380 -0.239 19.716 1.00 82.19 91 LEU A CA 1
ATOM 696 C C . LEU A 1 91 ? -8.800 0.297 19.918 1.00 82.19 91 LEU A C 1
ATOM 698 O O . LEU A 1 91 ? -9.755 -0.410 19.621 1.00 82.19 91 LEU A O 1
ATOM 702 N N . LYS A 1 92 ? -8.953 1.520 20.436 1.00 85.56 92 LYS A N 1
ATOM 703 C CA . LYS A 1 92 ? -10.263 2.173 20.594 1.00 85.56 92 LYS A CA 1
ATOM 704 C C . LYS A 1 92 ? -10.821 2.700 19.275 1.00 85.56 92 LYS A C 1
ATOM 706 O O . LYS A 1 92 ? -12.027 2.905 19.172 1.00 85.56 92 LYS A O 1
ATOM 711 N N . PHE A 1 93 ? -9.971 2.931 18.279 1.00 85.38 93 PHE A N 1
ATOM 712 C CA . PHE A 1 93 ? -10.414 3.418 16.983 1.00 85.38 93 PHE A CA 1
ATOM 713 C C . PHE A 1 93 ? -11.338 2.412 16.298 1.00 85.38 93 PHE A C 1
ATOM 715 O O . PHE A 1 93 ? -11.054 1.217 16.256 1.00 85.38 93 PHE A O 1
ATOM 722 N N . GLY A 1 94 ? -12.458 2.903 15.770 1.00 81.88 94 GLY A N 1
ATOM 723 C CA . GLY A 1 94 ? -13.423 2.078 15.048 1.00 81.88 94 GLY A CA 1
ATOM 724 C C . GLY A 1 94 ? -14.354 1.242 15.928 1.00 81.88 94 GLY A C 1
ATOM 725 O O . GLY A 1 94 ? -15.400 0.820 15.444 1.00 81.88 94 GLY A O 1
ATOM 726 N N . VAL A 1 95 ? -14.056 1.058 17.221 1.00 87.38 95 VAL A N 1
ATOM 727 C CA . VAL A 1 95 ? -14.879 0.249 18.141 1.00 87.38 95 VAL A CA 1
ATOM 728 C C . VAL A 1 95 ? -16.298 0.800 18.265 1.00 87.38 95 VAL A C 1
ATOM 730 O O . VAL A 1 95 ? -17.254 0.044 18.125 1.00 87.38 95 VAL A O 1
ATOM 733 N N . ASP A 1 96 ? -16.459 2.111 18.450 1.00 86.31 96 ASP A N 1
ATOM 734 C CA . ASP A 1 96 ? -17.788 2.730 18.564 1.00 86.31 96 ASP A CA 1
ATOM 735 C C . ASP A 1 96 ? -18.622 2.526 17.291 1.00 86.31 96 ASP A C 1
ATOM 737 O O . ASP A 1 96 ? -19.839 2.333 17.342 1.00 86.31 96 ASP A O 1
ATOM 741 N N . LYS A 1 97 ? -17.961 2.524 16.129 1.00 84.81 97 LYS A N 1
ATOM 742 C CA . LYS A 1 97 ? -18.616 2.347 14.834 1.00 84.81 97 LYS A CA 1
ATOM 743 C C . LYS A 1 97 ? -18.969 0.890 14.560 1.00 84.81 97 LYS A C 1
ATOM 745 O O . LYS A 1 97 ? -20.057 0.606 14.077 1.00 84.81 97 LYS A O 1
ATOM 750 N N . LEU A 1 98 ? -18.079 -0.021 14.942 1.00 83.00 98 LEU A N 1
ATOM 751 C CA . LEU A 1 98 ? -18.302 -1.462 14.893 1.00 83.00 98 LEU A CA 1
ATOM 752 C C . LEU A 1 98 ? -19.489 -1.865 15.779 1.00 83.00 98 LEU A C 1
ATOM 754 O O . LEU A 1 98 ? -20.315 -2.678 15.381 1.00 83.00 98 LEU A O 1
ATOM 758 N N . LEU A 1 99 ? -19.584 -1.281 16.978 1.00 85.88 99 LEU A N 1
ATOM 759 C CA . LEU A 1 99 ? -20.666 -1.554 17.927 1.00 85.88 99 LEU A CA 1
ATOM 760 C C . LEU A 1 99 ? -22.002 -0.914 17.523 1.00 85.88 99 LEU A C 1
ATOM 762 O O . LEU A 1 99 ? -23.047 -1.377 17.971 1.00 85.88 99 LEU A O 1
ATOM 766 N N . SER A 1 100 ? -21.978 0.141 16.705 1.00 85.31 100 SER A N 1
ATOM 767 C CA . SER A 1 100 ? -23.184 0.825 16.214 1.00 85.31 100 SER A CA 1
ATOM 768 C C . SER A 1 100 ? -23.651 0.354 14.836 1.00 85.31 100 SER A C 1
ATOM 770 O O . SER A 1 100 ? -24.756 0.706 14.424 1.00 85.31 100 SER A O 1
ATOM 772 N N . SER A 1 101 ? -22.857 -0.445 14.118 1.00 80.12 101 SER A N 1
ATOM 773 C CA . SER A 1 101 ? -23.265 -1.018 12.837 1.00 80.12 101 SER A CA 1
ATOM 774 C C . SER A 1 101 ? -24.089 -2.294 13.028 1.00 80.12 101 SER A C 1
ATOM 776 O O . SER A 1 101 ? -23.575 -3.299 13.519 1.00 80.12 101 SER A O 1
ATOM 778 N N . GLU A 1 102 ? -25.347 -2.285 12.587 1.00 69.88 102 GLU A N 1
ATOM 779 C CA . GLU A 1 102 ? -26.150 -3.502 12.439 1.00 69.88 102 GLU A CA 1
ATOM 780 C C . GLU A 1 102 ? -25.844 -4.140 11.070 1.00 69.88 102 GLU A C 1
ATOM 782 O O . GLU A 1 102 ? -26.161 -3.574 10.030 1.00 69.88 102 GLU A O 1
ATOM 787 N N . GLU A 1 103 ? -25.184 -5.304 11.103 1.00 69.12 103 GLU A N 1
ATOM 788 C CA . GLU A 1 103 ? -24.815 -6.188 9.980 1.00 69.12 103 GLU A CA 1
ATOM 789 C C . GLU A 1 103 ? -23.874 -5.610 8.889 1.00 69.12 103 GLU A C 1
ATOM 791 O O . GLU A 1 103 ? -24.131 -4.612 8.216 1.00 69.12 103 GLU A O 1
ATOM 796 N N . SER A 1 104 ? -22.751 -6.302 8.654 1.00 65.44 104 SER A N 1
ATOM 797 C CA . SER A 1 104 ? -21.851 -6.011 7.529 1.00 65.44 104 SER A CA 1
ATOM 798 C C . SER A 1 104 ? -22.503 -6.430 6.208 1.00 65.44 104 SER A C 1
ATOM 800 O O . SER A 1 104 ? -22.456 -7.600 5.835 1.00 65.44 104 SER A O 1
ATOM 802 N N . SER A 1 105 ? -23.093 -5.483 5.475 1.00 71.19 105 SER A N 1
ATOM 803 C CA . SER A 1 105 ? -23.599 -5.749 4.124 1.00 71.19 105 SER A CA 1
ATOM 804 C C . SER A 1 105 ? -22.485 -5.607 3.081 1.00 71.19 105 SER A C 1
ATOM 806 O 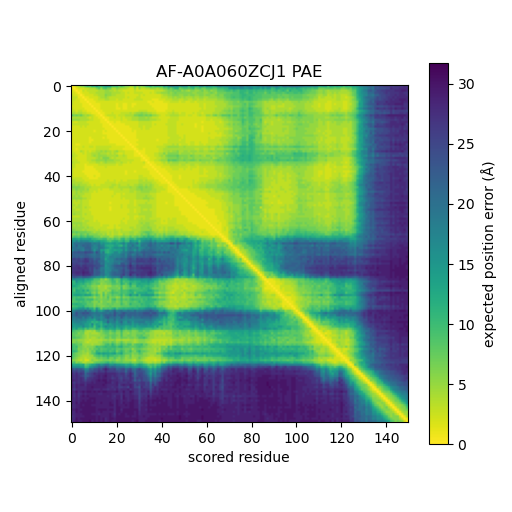O . SER A 1 105 ? -21.898 -4.538 2.901 1.00 71.19 105 SER A O 1
ATOM 808 N N . ILE A 1 106 ? -22.196 -6.692 2.355 1.00 73.88 106 ILE A N 1
ATOM 809 C CA . ILE A 1 106 ? -21.403 -6.613 1.124 1.00 73.88 106 ILE A CA 1
ATOM 810 C C . ILE A 1 106 ? -22.301 -5.976 0.067 1.00 73.88 106 ILE A C 1
ATOM 812 O O . ILE A 1 106 ? -23.199 -6.612 -0.482 1.00 73.88 106 ILE A O 1
ATOM 816 N N . GLN A 1 107 ? -22.080 -4.693 -0.197 1.00 74.25 107 GLN A N 1
ATOM 817 C CA . GLN A 1 107 ? -22.762 -3.997 -1.279 1.00 74.25 107 GLN A CA 1
ATOM 818 C C . GLN A 1 107 ? -22.139 -4.419 -2.612 1.00 74.25 107 GLN A C 1
ATOM 820 O O . GLN A 1 107 ? -20.918 -4.511 -2.739 1.00 74.25 107 GLN A O 1
ATOM 825 N N . ALA A 1 108 ? -22.971 -4.660 -3.625 1.00 75.69 108 ALA A N 1
ATOM 826 C CA . ALA A 1 108 ? -22.491 -4.828 -4.989 1.00 75.69 108 ALA A CA 1
ATOM 827 C C . ALA A 1 108 ? -21.990 -3.468 -5.498 1.00 75.69 108 ALA A C 1
ATOM 829 O O . ALA A 1 108 ? -22.774 -2.637 -5.955 1.00 75.69 108 ALA A O 1
ATOM 830 N N . VAL A 1 109 ? -20.687 -3.218 -5.367 1.00 82.12 109 VAL A N 1
ATOM 831 C CA . VAL A 1 109 ? -20.059 -1.979 -5.833 1.00 82.12 109 VAL A CA 1
ATOM 832 C C . VAL A 1 109 ? -19.474 -2.184 -7.228 1.00 82.12 109 VAL A C 1
ATOM 834 O O . VAL A 1 109 ? -18.898 -3.228 -7.535 1.00 82.12 109 VAL A O 1
ATOM 837 N N . ASN A 1 110 ? -19.611 -1.178 -8.093 1.00 85.62 110 ASN A N 1
ATOM 838 C CA . ASN A 1 110 ? -19.001 -1.204 -9.417 1.00 85.62 110 ASN A CA 1
ATOM 839 C C . ASN A 1 110 ? -17.476 -1.029 -9.302 1.00 85.62 110 ASN A C 1
ATOM 841 O O . ASN A 1 110 ? -16.974 0.082 -9.131 1.00 85.62 110 ASN A O 1
ATOM 845 N N . MET A 1 111 ? -16.745 -2.137 -9.429 1.00 83.25 111 MET A N 1
ATOM 846 C CA . MET A 1 111 ? -15.283 -2.173 -9.330 1.00 83.25 111 MET A CA 1
ATOM 847 C C . MET A 1 111 ? -14.566 -1.333 -10.395 1.00 83.25 111 MET A C 1
ATOM 849 O O . MET A 1 111 ? -13.485 -0.817 -10.121 1.00 83.25 111 MET A O 1
ATOM 853 N N . GLY A 1 112 ? -15.158 -1.155 -11.581 1.00 83.00 112 GLY A N 1
ATOM 854 C CA . GLY A 1 112 ? -14.560 -0.358 -12.657 1.00 83.00 112 GLY A CA 1
ATOM 855 C C . GLY A 1 112 ? -14.478 1.133 -12.322 1.00 83.00 112 GLY A C 1
ATOM 856 O O . GLY A 1 112 ? -13.529 1.797 -12.725 1.00 83.00 112 GLY A O 1
ATOM 857 N N . LEU A 1 113 ? -15.422 1.647 -11.523 1.00 82.81 113 LEU A N 1
ATOM 858 C CA . LEU A 1 113 ? -15.375 3.027 -11.025 1.00 82.81 113 LEU A CA 1
ATOM 859 C C . LEU A 1 113 ? -14.295 3.233 -9.957 1.00 82.81 113 LEU A C 1
ATOM 861 O O . LEU A 1 113 ? -13.793 4.340 -9.810 1.00 82.81 113 LEU A O 1
ATOM 865 N N . ILE A 1 114 ? -13.950 2.184 -9.205 1.00 85.19 114 ILE A N 1
ATOM 866 C CA . ILE A 1 114 ? -12.968 2.265 -8.116 1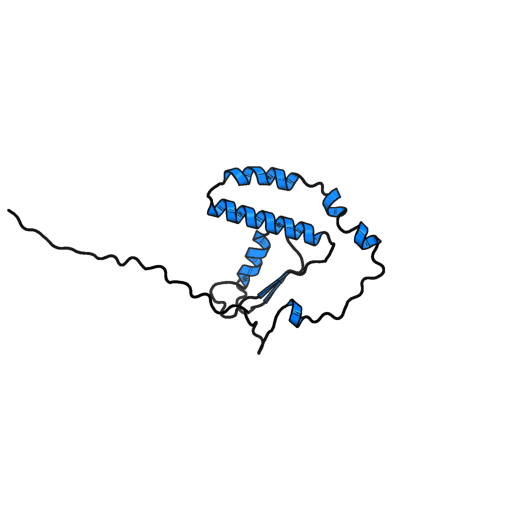.00 85.19 114 ILE A CA 1
ATOM 867 C C . ILE A 1 114 ? -11.546 2.063 -8.644 1.00 85.19 114 ILE A C 1
ATOM 869 O O . ILE A 1 114 ? -10.641 2.808 -8.285 1.00 85.19 114 ILE A O 1
ATOM 873 N N . LEU A 1 115 ? -11.333 1.036 -9.470 1.00 86.31 115 LEU A N 1
ATOM 874 C CA . LEU A 1 115 ? -9.997 0.641 -9.930 1.00 86.31 115 LEU A CA 1
ATOM 875 C C . LEU A 1 115 ? -9.554 1.359 -11.214 1.00 86.31 115 LEU A C 1
ATOM 877 O O . LEU A 1 115 ? -8.355 1.384 -11.521 1.00 86.31 115 LEU A O 1
ATOM 881 N N . GLY A 1 116 ? -10.504 1.934 -11.954 1.00 84.81 116 GLY A N 1
ATOM 882 C CA . GLY A 1 116 ? -10.297 2.493 -13.287 1.00 84.81 116 GLY A CA 1
ATOM 883 C C . GLY A 1 116 ? -10.514 1.468 -14.404 1.00 84.81 116 GLY A C 1
ATOM 884 O O . GLY A 1 116 ? -10.760 0.283 -14.164 1.00 84.81 116 GLY A O 1
ATOM 885 N N . GLN A 1 117 ? -10.441 1.940 -15.650 1.00 83.88 117 GLN A N 1
ATOM 886 C CA . GLN A 1 117 ? -10.683 1.111 -16.831 1.00 83.88 117 GLN A CA 1
ATOM 887 C C . GLN A 1 117 ? -9.457 0.258 -17.191 1.00 83.88 117 GLN A C 1
ATOM 889 O O . GLN A 1 117 ? -8.305 0.671 -17.044 1.00 83.88 117 GLN A O 1
ATOM 894 N N . SER A 1 118 ? -9.723 -0.938 -17.712 1.00 85.56 118 SER A N 1
ATOM 895 C CA . SER A 1 118 ? -8.735 -1.800 -18.359 1.00 85.56 118 SER A CA 1
ATOM 896 C C . SER A 1 118 ? -9.275 -2.217 -19.725 1.00 85.56 118 SER A C 1
ATOM 898 O O . SER A 1 118 ? -10.474 -2.473 -19.864 1.00 85.56 118 SER A O 1
ATOM 900 N N . ARG A 1 119 ? -8.405 -2.269 -20.736 1.00 84.69 119 ARG A N 1
ATOM 901 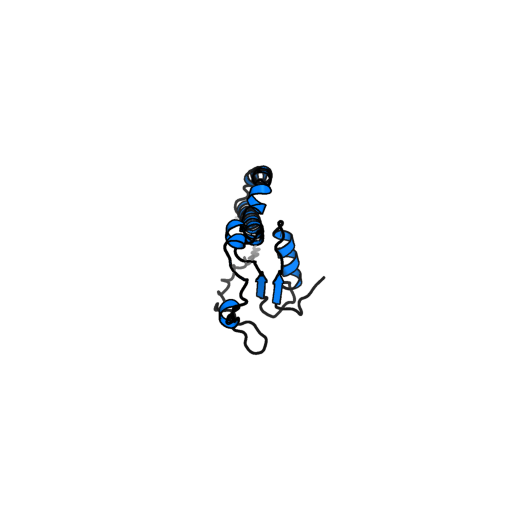C CA . ARG A 1 119 ? -8.728 -2.763 -22.079 1.00 84.69 119 ARG A CA 1
ATOM 902 C C . ARG A 1 119 ? -7.694 -3.807 -22.463 1.00 84.69 119 ARG A C 1
ATOM 904 O O . ARG A 1 119 ? -6.512 -3.617 -22.209 1.00 84.69 119 ARG A O 1
ATOM 911 N N . ASP A 1 120 ? -8.154 -4.914 -23.036 1.00 84.56 120 ASP A N 1
ATOM 912 C CA . ASP A 1 120 ? -7.294 -5.989 -23.547 1.00 84.56 120 ASP A CA 1
ATOM 913 C C . ASP A 1 120 ? -6.298 -6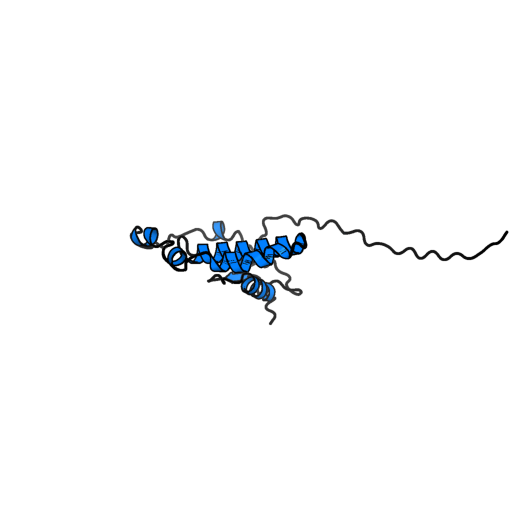.562 -22.512 1.00 84.56 120 ASP A C 1
ATOM 915 O O . ASP A 1 120 ? -5.244 -7.079 -22.868 1.00 84.56 120 ASP A O 1
ATOM 919 N N . GLY A 1 121 ? -6.637 -6.501 -21.216 1.00 80.75 121 GLY A N 1
ATOM 920 C CA . GLY A 1 121 ? -5.775 -6.980 -20.127 1.00 80.75 121 GLY A CA 1
ATOM 921 C C . GLY A 1 121 ? -4.683 -5.996 -19.695 1.00 80.75 121 GLY A C 1
ATOM 922 O O . GLY A 1 121 ? -3.818 -6.368 -18.904 1.00 80.75 121 GLY A O 1
ATOM 923 N N . GLU A 1 122 ? -4.726 -4.754 -20.180 1.00 85.56 122 GLU A N 1
ATOM 924 C CA . GLU A 1 122 ? -3.824 -3.674 -19.787 1.00 85.56 122 GLU A CA 1
ATOM 925 C C . GLU A 1 122 ? -4.589 -2.557 -19.071 1.00 85.56 122 GLU A C 1
ATOM 927 O O . GLU A 1 122 ? -5.758 -2.275 -19.360 1.00 85.56 122 GLU A O 1
ATOM 932 N N . TRP A 1 123 ? -3.941 -1.924 -18.096 1.00 87.19 123 TRP A N 1
ATOM 933 C CA . TRP A 1 123 ? -4.497 -0.774 -17.390 1.00 87.19 123 TRP A CA 1
ATOM 934 C C . TRP A 1 123 ? -4.394 0.483 -18.251 1.00 87.19 123 TRP A C 1
ATOM 936 O O . TRP A 1 123 ? -3.309 0.808 -18.731 1.00 87.19 123 TRP A O 1
ATOM 946 N N . LEU A 1 124 ? -5.494 1.228 -18.398 1.00 84.12 124 LEU A N 1
ATOM 947 C CA . LEU A 1 124 ? -5.425 2.564 -18.984 1.00 84.12 124 LEU A CA 1
ATOM 948 C C . LEU A 1 124 ? -4.956 3.546 -17.911 1.00 84.12 124 LEU A C 1
ATOM 950 O O . LEU A 1 124 ? -5.527 3.614 -16.821 1.00 84.12 124 LEU A O 1
ATOM 954 N N . THR A 1 125 ? -3.902 4.297 -18.211 1.00 75.44 125 THR A N 1
ATOM 955 C CA . THR A 1 125 ? -3.479 5.441 -17.404 1.00 75.44 125 THR A CA 1
ATOM 956 C C . THR A 1 125 ? -4.267 6.668 -17.856 1.00 75.44 125 THR A C 1
ATOM 958 O O . THR A 1 125 ? -4.238 7.003 -19.037 1.00 75.44 125 THR A O 1
ATOM 961 N N . ASP A 1 126 ? -4.950 7.352 -16.935 1.00 66.50 126 ASP A N 1
ATOM 962 C CA . ASP A 1 126 ? -5.704 8.584 -17.238 1.00 66.50 126 ASP A CA 1
ATOM 963 C C . ASP A 1 126 ? -4.798 9.797 -17.547 1.00 66.50 126 ASP A C 1
ATOM 965 O O . ASP A 1 126 ? -5.289 10.870 -17.895 1.00 66.50 126 ASP A O 1
ATOM 969 N N . GLU A 1 127 ? -3.473 9.648 -17.471 1.00 54.19 127 GLU A N 1
ATOM 970 C CA . GLU A 1 127 ? -2.521 10.712 -17.783 1.00 54.19 127 GLU A CA 1
ATOM 971 C C . GLU A 1 127 ? -1.889 10.508 -19.163 1.00 54.19 127 GLU A C 1
ATOM 973 O O . GLU A 1 127 ? -1.223 9.504 -19.432 1.00 54.19 127 GLU A O 1
ATOM 978 N N . ALA A 1 128 ? -2.075 11.499 -20.042 1.00 38.44 128 ALA A N 1
ATOM 979 C CA . ALA A 1 128 ? -1.203 11.688 -21.193 1.00 38.44 128 ALA A CA 1
ATOM 980 C C . ALA A 1 128 ? 0.253 11.749 -20.696 1.00 38.44 128 ALA A C 1
ATOM 982 O O . ALA A 1 128 ? 0.499 12.342 -19.643 1.00 38.44 128 ALA A O 1
ATOM 983 N N . PRO A 1 129 ? 1.224 11.162 -21.416 1.00 42.00 129 PRO A N 1
ATOM 984 C CA . PRO A 1 129 ? 2.599 11.119 -20.949 1.00 42.00 129 PRO A CA 1
ATOM 985 C C . PRO A 1 129 ? 3.097 12.549 -20.743 1.00 42.00 129 PRO A C 1
ATOM 987 O O . PRO A 1 129 ? 3.226 13.318 -21.699 1.00 42.00 129 PRO A O 1
ATOM 990 N N . THR A 1 130 ? 3.358 12.912 -19.485 1.00 38.00 130 THR A N 1
ATOM 991 C CA . THR A 1 130 ? 4.100 14.126 -19.155 1.00 38.00 130 THR A CA 1
ATOM 992 C C . THR A 1 130 ? 5.447 13.989 -19.845 1.00 38.00 130 THR A C 1
ATOM 994 O O . THR A 1 130 ? 6.255 13.143 -19.466 1.00 38.00 130 THR A O 1
ATOM 997 N N . GLN A 1 131 ? 5.647 14.762 -20.914 1.00 35.38 131 GLN A N 1
ATOM 998 C CA . GLN A 1 131 ? 6.910 14.828 -21.634 1.00 35.38 131 GLN A CA 1
ATOM 999 C C . GLN A 1 131 ? 7.998 15.153 -20.611 1.00 35.38 131 GLN A C 1
ATOM 1001 O O . GLN A 1 131 ? 8.030 16.249 -20.049 1.00 35.38 131 GLN A O 1
ATOM 1006 N N . THR A 1 132 ? 8.861 14.181 -20.339 1.00 36.78 132 THR A N 1
ATOM 1007 C CA . THR A 1 132 ? 10.142 14.410 -19.687 1.00 36.78 132 THR A CA 1
ATOM 1008 C C . THR A 1 132 ? 10.876 15.431 -20.544 1.00 36.78 132 THR A C 1
ATOM 1010 O O . THR A 1 132 ? 11.326 15.104 -21.636 1.00 36.78 132 THR A O 1
ATOM 1013 N N . LYS A 1 133 ? 10.919 16.692 -20.098 1.00 35.88 133 LYS A N 1
ATOM 1014 C CA . LYS A 1 133 ? 11.833 17.680 -20.666 1.00 35.88 133 LYS A CA 1
ATOM 1015 C C . LYS A 1 133 ? 13.237 17.138 -20.455 1.00 35.88 133 LYS A C 1
ATOM 1017 O O . LYS A 1 133 ? 13.661 16.981 -19.311 1.00 35.88 133 LYS A O 1
ATOM 1022 N N . ASP A 1 134 ? 13.890 16.823 -21.562 1.00 36.44 134 ASP A N 1
ATOM 1023 C CA . ASP A 1 134 ? 15.285 16.430 -21.624 1.00 36.44 134 ASP A CA 1
ATOM 1024 C C . ASP A 1 134 ? 16.139 17.388 -20.782 1.00 36.44 134 ASP A C 1
ATOM 1026 O O . ASP A 1 134 ? 16.082 18.612 -20.941 1.00 36.44 134 ASP A O 1
ATOM 1030 N N . LEU A 1 135 ? 16.909 16.819 -19.855 1.00 36.00 135 LEU A N 1
ATOM 1031 C CA . LEU A 1 135 ? 18.055 17.497 -19.260 1.00 36.00 135 LEU A CA 1
ATOM 1032 C C . LEU A 1 135 ? 19.065 17.741 -20.395 1.00 36.00 135 LEU A C 1
ATOM 1034 O O . LEU A 1 135 ? 19.408 16.774 -21.082 1.00 36.00 135 LEU A O 1
ATOM 1038 N N . PRO A 1 136 ? 19.568 18.970 -20.614 1.00 37.12 136 PRO A N 1
ATOM 1039 C CA . PRO A 1 136 ? 20.657 19.174 -21.556 1.00 37.12 136 PRO A CA 1
ATOM 1040 C C . PRO A 1 136 ? 21.877 18.407 -21.046 1.00 37.12 136 PRO A C 1
ATOM 1042 O O . PRO A 1 136 ? 22.310 18.600 -19.910 1.00 37.12 136 PRO A O 1
ATOM 1045 N N . THR A 1 137 ? 22.381 17.504 -21.880 1.00 36.56 137 THR A N 1
ATOM 1046 C CA . THR A 1 137 ? 23.676 16.856 -21.683 1.00 36.56 137 THR A CA 1
ATOM 1047 C C . THR A 1 137 ? 24.738 17.924 -21.922 1.00 36.56 137 THR A C 1
ATOM 1049 O O . THR A 1 137 ? 24.719 18.573 -22.966 1.00 36.56 137 THR A O 1
ATOM 1052 N N . GLU A 1 138 ? 25.600 18.161 -20.935 1.00 38.31 138 GLU A N 1
ATOM 1053 C CA . GLU A 1 138 ? 26.784 19.006 -21.086 1.00 38.31 138 GLU A CA 1
ATOM 1054 C C . GLU A 1 138 ? 27.693 18.346 -22.132 1.00 38.31 138 GLU A C 1
ATOM 1056 O O . GLU A 1 138 ? 28.256 17.279 -21.892 1.00 38.31 138 GLU A O 1
ATOM 1061 N N . GLU A 1 139 ? 27.764 18.937 -23.325 1.00 36.81 139 GLU A N 1
ATOM 1062 C CA . GLU A 1 139 ? 28.778 18.593 -24.317 1.00 36.81 139 GLU A CA 1
ATOM 1063 C C . GLU A 1 139 ? 30.096 19.242 -23.880 1.00 36.81 139 GLU A C 1
ATOM 1065 O O . GLU A 1 139 ? 30.223 20.466 -23.808 1.00 36.81 139 GLU A O 1
ATOM 1070 N N . GLU A 1 140 ? 31.060 18.393 -23.534 1.00 39.66 140 GLU A N 1
ATOM 1071 C CA . GLU A 1 140 ? 32.465 18.745 -23.376 1.00 39.66 140 GLU A CA 1
ATOM 1072 C C . GLU A 1 140 ? 33.010 19.197 -24.743 1.00 39.66 140 GLU A C 1
ATOM 1074 O O . GLU A 1 140 ? 33.206 18.376 -25.638 1.00 39.66 140 GLU A O 1
ATOM 1079 N N . GLU A 1 141 ? 33.263 20.496 -24.925 1.00 38.44 141 GLU A N 1
ATOM 1080 C CA . GLU A 1 141 ? 34.143 20.965 -26.001 1.00 38.44 141 GLU A CA 1
ATOM 1081 C C . GLU A 1 141 ? 35.590 20.978 -25.494 1.00 38.44 141 GLU A C 1
ATOM 1083 O O . GLU A 1 141 ? 36.046 21.905 -24.819 1.00 38.44 141 GLU A O 1
ATOM 1088 N N . GLU A 1 142 ? 36.323 19.920 -25.845 1.00 39.53 142 GLU A N 1
ATOM 1089 C CA . GLU A 1 142 ? 37.778 19.953 -25.950 1.00 39.53 142 GLU A CA 1
ATOM 1090 C C . GLU A 1 142 ? 38.178 20.946 -27.053 1.00 39.53 142 GLU A C 1
ATOM 1092 O O . GLU A 1 142 ? 37.828 20.787 -28.222 1.00 39.53 142 GLU A O 1
ATOM 1097 N N . GLY A 1 143 ? 38.937 21.974 -26.677 1.00 37.00 143 GLY A N 1
ATOM 1098 C CA . GLY A 1 143 ? 39.551 22.926 -27.595 1.00 37.00 143 GLY A CA 1
ATOM 1099 C C . GLY A 1 143 ? 41.028 23.098 -27.272 1.00 37.00 143 GLY A C 1
ATOM 1100 O O . GLY A 1 143 ? 41.414 24.044 -26.588 1.00 37.00 143 GLY A O 1
ATOM 1101 N N . GLU A 1 144 ? 41.857 22.179 -27.763 1.00 40.28 144 GLU A N 1
ATOM 1102 C CA . GLU A 1 144 ? 43.289 22.409 -27.944 1.00 40.28 144 GLU A CA 1
ATOM 1103 C C . GLU A 1 144 ? 43.505 23.477 -29.032 1.00 40.28 144 GLU A C 1
ATOM 1105 O O . GLU A 1 144 ? 43.059 23.315 -30.167 1.00 40.28 144 GLU A O 1
ATOM 1110 N N . SER A 1 145 ? 44.260 24.538 -28.735 1.00 41.50 145 SER A N 1
ATOM 1111 C CA . SER A 1 145 ? 45.113 25.160 -29.752 1.00 41.50 145 SER A CA 1
ATOM 1112 C C . SER A 1 145 ? 46.326 25.836 -29.120 1.00 41.50 145 SER A C 1
ATOM 1114 O O . SER A 1 145 ? 46.209 26.710 -28.259 1.00 41.50 145 SER A O 1
ATOM 1116 N N . GLU A 1 146 ? 47.485 25.392 -29.583 1.00 40.97 146 GLU A N 1
ATOM 1117 C CA . GLU A 1 146 ? 48.836 25.807 -29.240 1.00 40.97 146 GLU A CA 1
ATOM 1118 C C . GLU A 1 146 ? 49.148 27.289 -29.546 1.00 40.97 146 GLU A C 1
ATOM 1120 O O . GLU A 1 146 ? 48.649 27.866 -30.505 1.00 40.97 146 GLU A O 1
ATOM 1125 N N . GLY A 1 147 ? 50.040 27.851 -28.721 1.00 40.00 147 GLY A N 1
ATOM 1126 C CA . GLY A 1 147 ? 51.181 28.726 -29.043 1.00 40.00 147 GLY A CA 1
ATOM 1127 C C . GLY A 1 147 ? 51.119 29.811 -30.132 1.00 40.00 147 GLY A C 1
ATOM 1128 O O . GLY A 1 147 ? 50.978 29.514 -31.309 1.00 40.00 147 GLY A O 1
ATOM 1129 N N . GLN A 1 148 ? 51.464 31.044 -29.729 1.00 39.06 148 GLN A N 1
ATOM 1130 C CA . GLN A 1 148 ? 52.453 31.964 -30.348 1.00 39.06 148 GLN A CA 1
ATOM 1131 C C . GLN A 1 148 ? 52.464 33.265 -29.510 1.00 39.06 148 GLN A C 1
ATOM 1133 O O . GLN A 1 148 ? 51.440 33.923 -29.385 1.00 39.06 148 GLN A O 1
ATOM 1138 N N . SER A 1 149 ? 53.458 33.517 -28.650 1.00 41.78 149 SER A N 1
ATOM 1139 C CA . SER A 1 149 ? 54.670 34.322 -28.914 1.00 41.78 149 SER A CA 1
ATOM 1140 C C . SER A 1 149 ? 54.418 35.669 -29.607 1.00 41.78 149 SER A C 1
ATOM 1142 O O . SER A 1 149 ? 54.281 35.684 -30.825 1.00 41.78 149 SER A O 1
ATOM 1144 N N . GLU A 1 150 ? 54.419 36.767 -28.840 1.00 38.47 150 GLU A N 1
ATOM 1145 C CA . GLU A 1 150 ? 55.368 37.908 -28.892 1.00 38.47 150 GLU A CA 1
ATOM 1146 C C . GLU A 1 150 ? 55.115 38.883 -27.727 1.00 38.47 150 GLU A C 1
ATOM 1148 O O . GLU A 1 150 ? 53.934 39.100 -27.370 1.00 38.47 150 GLU A O 1
#

Nearest PDB structures (foldseek):
  8oo7-assembly1_G  TM=9.944E-01  e=2.399E-05  Thermochaetoides thermophila
  5jxt-assembly1_N  TM=6.650E-01  e=7.081E-07  Thermothelomyces thermophilus ATCC 42464
  5jxt-assembly1_O  TM=5.886E-01  e=2.613E-07  Thermothelomyces thermophilus ATCC 42464
  5jxt-assembly1_J  TM=6.131E-01  e=1.471E-06  Thermothelomyces thermophilus ATCC 42464
  5jxt-assembly1_H  TM=6.029E-01  e=1.919E-06  Thermothelomyces thermophilus ATCC 42464

Secondary structure (DSSP, 8-state):
---TT--EEEESS--SSHHHHHHHHTTTSSTT--SPPEEEE---TTSHHHHHHHHHHHHHHHHHHHHHH--GGGHHHHHHHTTSS-HHHHHHTTHHHHHH----------HHHHH--EETTEEPPSS------PPPP-------------